Protein AF-A0A7J9MN75-F1 (afdb_monomer)

pLDDT: mean 82.24, std 12.28, range [38.72, 96.44]

Organism: Gossypium schwendimanii (NCBI:txid34291)

InterPro domains:
  IPR061502 Cop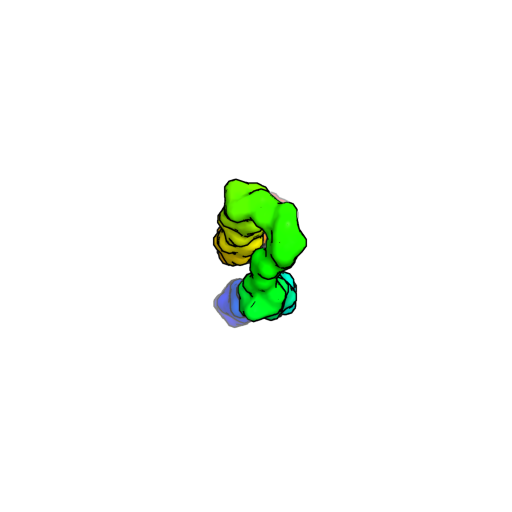ia/RE1/RE2-like, N-terminal domain [PF14223] (6-61)

Radius of gyration: 20.21 Å; Cα contacts (8 Å, |Δi|>4): 22; chains: 1; bounding box: 50×15×59 Å

Nearest PDB structures (foldseek):
  8i03-assembly1_H  TM=3.283E-01  e=2.844E+00  Schizosaccharomyces pombe

Structure (mmCIF, N/CA/C/O backbone):
data_AF-A0A7J9MN75-F1
#
_entry.id   AF-A0A7J9MN75-F1
#
loop_
_atom_site.group_PDB
_atom_site.id
_atom_site.type_symbol
_atom_site.label_atom_id
_atom_site.label_alt_id
_atom_site.label_comp_id
_atom_site.label_asym_id
_atom_site.label_entity_id
_atom_site.label_seq_id
_atom_site.pdbx_PDB_ins_code
_atom_site.Cartn_x
_atom_site.Cartn_y
_atom_site.Cartn_z
_atom_site.occupancy
_atom_site.B_iso_or_equiv
_atom_site.auth_seq_id
_atom_site.auth_comp_id
_atom_site.auth_asym_id
_atom_site.auth_atom_id
_atom_site.pdbx_PDB_model_num
ATOM 1 N N . MET A 1 1 ? 13.311 2.204 -37.640 1.00 38.72 1 MET A N 1
ATOM 2 C CA . MET A 1 1 ? 13.169 1.205 -36.554 1.00 38.72 1 MET A CA 1
ATOM 3 C C . MET A 1 1 ? 12.563 1.891 -35.327 1.00 38.72 1 MET A C 1
ATOM 5 O O . MET A 1 1 ? 13.267 2.157 -34.375 1.00 38.72 1 MET A O 1
ATOM 9 N N . GLU A 1 2 ? 11.268 2.233 -35.352 1.00 45.34 2 GLU A N 1
ATOM 10 C CA . GLU A 1 2 ? 10.613 2.972 -34.242 1.00 45.34 2 GLU A CA 1
ATOM 11 C C . GLU A 1 2 ? 9.497 2.183 -33.537 1.00 45.34 2 GLU A C 1
ATOM 13 O O . GLU A 1 2 ? 9.022 2.560 -32.465 1.00 45.34 2 GLU A O 1
ATOM 18 N N . LYS A 1 3 ? 9.103 1.028 -34.091 1.00 55.81 3 LYS A N 1
ATOM 19 C CA . LYS A 1 3 ? 7.993 0.216 -33.568 1.00 55.81 3 LYS A CA 1
ATOM 20 C C . LYS A 1 3 ? 8.286 -0.418 -32.198 1.00 55.81 3 LYS A C 1
ATOM 22 O O . LYS A 1 3 ? 7.353 -0.829 -31.516 1.00 55.81 3 LYS A O 1
ATOM 27 N N . THR A 1 4 ? 9.545 -0.452 -31.760 1.00 69.62 4 THR A N 1
ATOM 28 C CA . THR A 1 4 ? 9.955 -1.143 -30.528 1.00 69.62 4 THR A CA 1
ATOM 29 C C . THR A 1 4 ? 9.887 -0.252 -29.287 1.00 69.62 4 THR A C 1
ATOM 31 O O . THR A 1 4 ? 9.417 -0.716 -28.254 1.00 69.62 4 THR A O 1
ATOM 34 N N . LEU A 1 5 ? 10.277 1.029 -29.361 1.00 71.19 5 LEU A N 1
ATOM 35 C CA . LEU A 1 5 ? 10.373 1.886 -28.167 1.00 71.19 5 LEU A CA 1
ATOM 36 C C . LEU A 1 5 ? 8.993 2.270 -27.614 1.00 71.19 5 LEU A C 1
ATOM 38 O O . LEU A 1 5 ? 8.738 2.132 -26.419 1.00 71.19 5 LEU A O 1
ATOM 42 N N . SER A 1 6 ? 8.070 2.673 -28.493 1.00 75.56 6 SER A N 1
ATOM 43 C CA . SER A 1 6 ? 6.688 2.995 -28.107 1.00 75.56 6 SER A CA 1
ATOM 44 C C . SER A 1 6 ? 5.932 1.757 -27.603 1.00 75.56 6 SER A C 1
ATOM 46 O O . SER A 1 6 ? 5.223 1.820 -26.595 1.00 75.56 6 SER A O 1
ATOM 48 N N . ALA A 1 7 ? 6.126 0.601 -28.248 1.00 80.75 7 ALA A N 1
ATOM 49 C CA . ALA A 1 7 ? 5.523 -0.658 -27.815 1.00 80.75 7 ALA A CA 1
ATOM 50 C C . ALA A 1 7 ? 6.087 -1.143 -26.468 1.00 80.75 7 ALA A C 1
ATOM 52 O O . ALA A 1 7 ? 5.323 -1.582 -25.606 1.00 80.75 7 ALA A O 1
ATOM 53 N N . LEU A 1 8 ? 7.400 -1.017 -26.255 1.00 79.88 8 LEU A N 1
ATOM 54 C CA . LEU A 1 8 ? 8.063 -1.348 -24.993 1.00 79.88 8 LEU A CA 1
ATOM 55 C C . LEU A 1 8 ? 7.600 -0.425 -23.858 1.00 79.88 8 LEU A C 1
ATOM 57 O O . LEU A 1 8 ? 7.251 -0.912 -22.784 1.00 79.88 8 LEU A O 1
ATOM 61 N N . TRP A 1 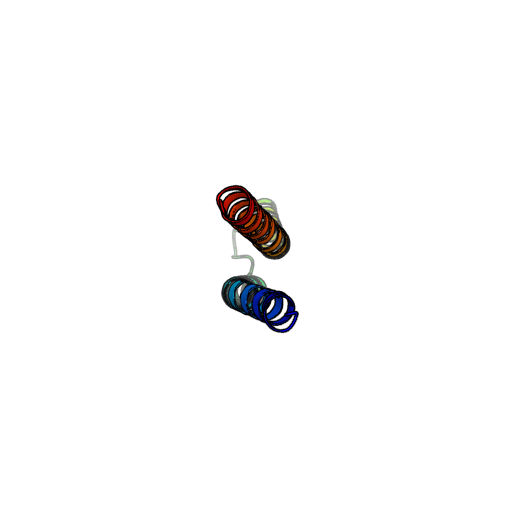9 ? 7.508 0.884 -24.112 1.00 79.19 9 TRP A N 1
ATOM 62 C CA . TRP A 1 9 ? 6.973 1.859 -23.156 1.00 79.19 9 TRP A CA 1
ATOM 63 C C . TRP A 1 9 ? 5.531 1.536 -22.755 1.00 79.19 9 TRP A C 1
ATOM 65 O O . TRP A 1 9 ? 5.208 1.514 -21.566 1.00 79.19 9 TRP A O 1
ATOM 75 N N . LYS A 1 10 ? 4.668 1.212 -23.729 1.00 81.38 10 LYS A N 1
ATOM 76 C CA . LYS A 1 10 ? 3.290 0.777 -23.455 1.00 81.38 10 LYS A CA 1
ATOM 77 C C . LYS A 1 10 ? 3.260 -0.496 -22.607 1.00 81.38 10 LYS A C 1
ATOM 79 O O . LYS A 1 10 ? 2.529 -0.532 -21.623 1.00 81.38 10 LYS A O 1
ATOM 84 N N . ARG A 1 11 ? 4.080 -1.506 -22.926 1.00 84.19 11 ARG A N 1
ATOM 85 C CA . ARG A 1 11 ? 4.155 -2.763 -22.155 1.00 84.19 11 ARG A CA 1
ATOM 86 C C . ARG A 1 11 ? 4.624 -2.543 -20.716 1.00 84.19 11 ARG A C 1
ATOM 88 O O . ARG A 1 11 ? 3.987 -3.055 -19.800 1.00 84.19 11 ARG A O 1
ATOM 95 N N . LEU A 1 12 ? 5.676 -1.751 -20.505 1.00 81.06 12 LEU A N 1
ATOM 96 C CA . LEU A 1 12 ? 6.160 -1.393 -19.166 1.00 81.06 12 LEU A CA 1
ATOM 97 C C . LEU A 1 12 ? 5.086 -0.644 -18.377 1.00 81.06 12 LEU A C 1
ATOM 99 O O . LEU A 1 12 ? 4.790 -1.004 -17.238 1.00 81.06 12 LEU A O 1
ATOM 103 N N . LYS A 1 13 ? 4.448 0.352 -19.001 1.00 80.00 13 LYS A N 1
ATOM 104 C CA . LYS A 1 13 ? 3.365 1.110 -18.374 1.00 80.00 13 LYS A CA 1
ATOM 105 C C . LYS A 1 13 ? 2.216 0.194 -17.958 1.00 80.00 13 LYS A C 1
ATOM 107 O O . LYS A 1 13 ? 1.748 0.328 -16.835 1.00 80.00 13 LYS A O 1
ATOM 112 N N . THR A 1 14 ? 1.812 -0.757 -18.802 1.00 83.31 14 THR A N 1
ATOM 113 C CA . THR A 1 14 ? 0.767 -1.737 -18.472 1.00 83.31 14 THR A CA 1
ATOM 114 C C . THR A 1 14 ? 1.190 -2.669 -17.338 1.00 83.31 14 THR A C 1
ATOM 116 O O . THR A 1 14 ? 0.449 -2.794 -16.374 1.00 83.31 14 THR A O 1
ATOM 119 N N . LEU A 1 15 ? 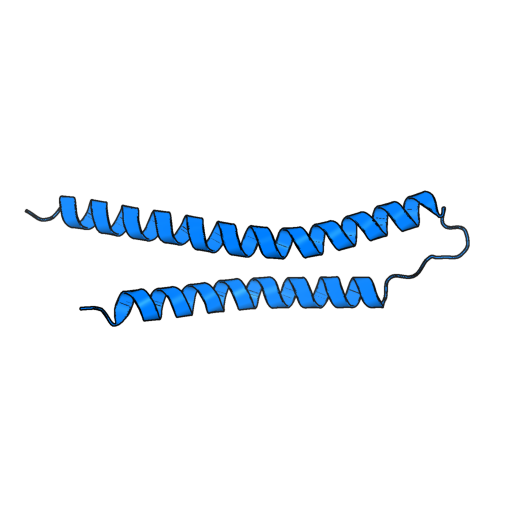2.384 -3.270 -17.385 1.00 82.75 15 LEU A N 1
ATOM 120 C CA . LEU A 1 15 ? 2.865 -4.191 -16.340 1.00 82.75 15 LEU A CA 1
ATOM 121 C C . LEU A 1 15 ? 2.920 -3.526 -14.959 1.00 82.75 15 LEU A C 1
ATOM 123 O O . LEU A 1 15 ? 2.388 -4.051 -13.976 1.00 82.75 15 LEU A O 1
ATOM 127 N N . TYR A 1 16 ? 3.530 -2.342 -14.889 1.00 78.50 16 TYR A N 1
ATOM 128 C CA . TYR A 1 16 ? 3.620 -1.586 -13.645 1.00 78.50 16 TYR A CA 1
ATOM 129 C C . TYR A 1 16 ? 2.247 -1.062 -13.201 1.00 78.50 16 TYR A C 1
ATOM 131 O O . TYR A 1 16 ? 1.942 -1.110 -12.005 1.00 78.50 16 TYR A O 1
ATOM 139 N N . ALA A 1 17 ? 1.391 -0.630 -14.139 1.00 79.06 17 ALA A N 1
ATOM 140 C CA . ALA A 1 17 ? 0.025 -0.213 -13.833 1.00 79.06 17 ALA A CA 1
ATOM 141 C C . ALA A 1 17 ? -0.781 -1.362 -13.230 1.00 79.06 17 ALA A C 1
ATOM 143 O O . ALA A 1 17 ? -1.345 -1.162 -12.160 1.00 79.06 17 ALA A O 1
ATOM 144 N N . THR A 1 18 ? -0.770 -2.558 -13.826 1.00 80.75 18 THR A N 1
ATOM 145 C CA . THR A 1 18 ? -1.501 -3.734 -13.327 1.00 80.75 18 THR A CA 1
ATOM 146 C C . THR A 1 18 ? -1.078 -4.102 -11.904 1.00 80.75 18 THR A C 1
ATOM 148 O O . THR A 1 18 ? -1.936 -4.264 -11.035 1.00 80.75 18 THR A O 1
ATOM 151 N N . LYS A 1 19 ? 0.233 -4.131 -11.613 1.00 78.25 19 LYS A N 1
ATOM 152 C CA . LYS A 1 19 ? 0.742 -4.400 -10.253 1.00 78.25 19 LYS A CA 1
ATOM 153 C C . LYS A 1 19 ? 0.306 -3.329 -9.247 1.00 78.25 19 LYS A C 1
ATOM 155 O O . LYS A 1 19 ? -0.119 -3.647 -8.140 1.00 78.25 19 LYS A O 1
ATOM 160 N N . SER A 1 20 ? 0.375 -2.051 -9.626 1.00 82.00 20 SER A N 1
ATOM 161 C CA . SER A 1 20 ? -0.077 -0.953 -8.758 1.00 82.00 20 SER A CA 1
ATOM 162 C C . SER A 1 20 ? -1.597 -0.905 -8.590 1.00 82.00 20 SER A C 1
ATOM 164 O O . SER A 1 20 ? -2.080 -0.474 -7.546 1.00 82.00 20 SER A O 1
ATOM 166 N N . LEU A 1 21 ? -2.347 -1.344 -9.605 1.00 83.06 21 LEU A N 1
ATOM 167 C CA . LEU A 1 21 ? -3.802 -1.313 -9.648 1.00 83.06 21 LEU A CA 1
ATOM 168 C C . LEU A 1 21 ? -4.385 -2.311 -8.652 1.00 83.06 21 LEU A C 1
ATOM 170 O O . LEU A 1 21 ? -5.270 -1.929 -7.894 1.00 83.06 21 LEU A O 1
ATOM 174 N N . ALA A 1 22 ? -3.844 -3.533 -8.599 1.00 83.62 22 ALA A N 1
ATOM 175 C CA . ALA A 1 22 ? -4.221 -4.530 -7.598 1.00 83.62 22 ALA A CA 1
ATOM 176 C C . ALA A 1 22 ? -3.988 -4.004 -6.170 1.00 83.62 22 ALA A C 1
ATOM 178 O O . ALA A 1 22 ? -4.915 -3.962 -5.364 1.00 83.62 22 ALA A O 1
ATOM 179 N N . ASN A 1 23 ? -2.791 -3.475 -5.889 1.00 84.25 23 ASN A N 1
ATOM 180 C CA . ASN A 1 23 ? -2.474 -2.898 -4.577 1.00 84.25 23 ASN A CA 1
ATOM 181 C C . ASN A 1 23 ? -3.377 -1.700 -4.235 1.00 84.25 23 ASN A C 1
ATOM 183 O O . ASN A 1 23 ? -3.804 -1.530 -3.094 1.00 84.25 23 ASN A O 1
ATOM 187 N N . ARG A 1 24 ? -3.70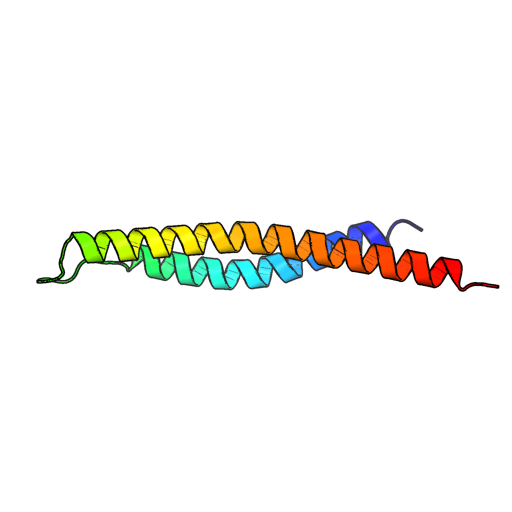5 -0.868 -5.230 1.00 87.56 24 ARG A N 1
ATOM 188 C CA . ARG A 1 24 ? -4.602 0.279 -5.060 1.00 87.56 24 ARG A CA 1
ATOM 189 C C . ARG A 1 24 ? -6.043 -0.147 -4.794 1.00 87.56 24 ARG A C 1
ATOM 191 O O . ARG A 1 24 ? -6.717 0.530 -4.025 1.00 87.56 24 ARG A O 1
ATOM 198 N N . LEU A 1 25 ? -6.520 -1.218 -5.430 1.00 88.50 25 LEU A N 1
ATOM 199 C CA . LEU A 1 25 ? -7.853 -1.776 -5.193 1.00 88.50 25 LEU A CA 1
ATOM 200 C C . LEU A 1 25 ? -7.978 -2.299 -3.762 1.00 88.50 25 LEU A C 1
ATOM 202 O O . LEU A 1 25 ? -8.926 -1.920 -3.082 1.00 88.50 25 LEU A O 1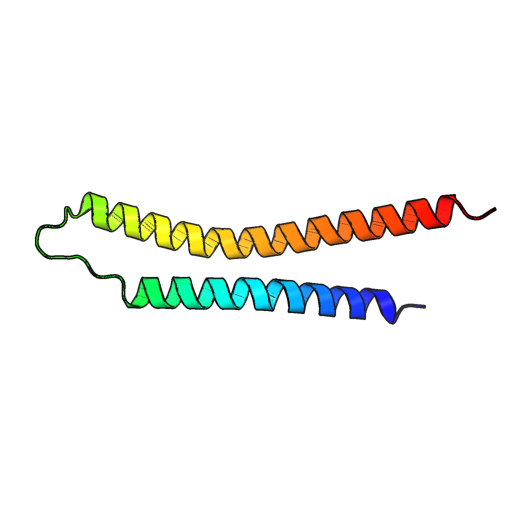
ATOM 206 N N . VAL A 1 26 ? -6.985 -3.052 -3.279 1.00 89.88 26 VAL A N 1
ATOM 207 C CA . VAL A 1 26 ? -6.951 -3.553 -1.894 1.00 89.88 26 VAL A CA 1
ATOM 208 C C . VAL A 1 26 ? -6.980 -2.403 -0.885 1.00 89.88 26 VAL A C 1
ATOM 210 O O . VAL A 1 26 ? -7.811 -2.397 0.018 1.00 89.88 26 VAL A O 1
ATOM 213 N N . LEU A 1 27 ? -6.137 -1.379 -1.060 1.00 90.38 27 LEU A N 1
ATOM 214 C CA . LEU A 1 27 ? -6.123 -0.227 -0.149 1.00 90.38 27 LEU A CA 1
ATOM 215 C C . LEU A 1 27 ? -7.411 0.602 -0.212 1.00 90.38 27 LEU A C 1
ATOM 217 O O . LEU A 1 27 ? -7.861 1.108 0.812 1.00 90.38 27 LEU A O 1
ATOM 221 N N . LYS A 1 28 ? -8.025 0.746 -1.395 1.00 89.56 28 LYS A N 1
ATOM 222 C CA . LYS A 1 28 ? -9.334 1.402 -1.519 1.00 89.56 28 LYS A CA 1
ATOM 223 C C . LYS A 1 28 ? -10.416 0.614 -0.796 1.00 89.56 28 LYS A C 1
ATOM 225 O O . LYS A 1 28 ? -11.203 1.219 -0.081 1.00 89.56 28 LYS A O 1
ATOM 230 N N . GLN A 1 29 ? -10.447 -0.705 -0.973 1.00 93.12 29 GLN A N 1
ATOM 231 C CA . GLN A 1 29 ? -11.383 -1.571 -0.267 1.00 93.12 29 GLN A CA 1
ATOM 232 C C . GLN A 1 29 ? -11.204 -1.425 1.244 1.00 93.12 29 GLN A C 1
ATOM 234 O O . GLN A 1 29 ? -12.184 -1.148 1.928 1.00 93.12 29 GLN A O 1
ATOM 239 N N . HIS A 1 30 ? -9.959 -1.487 1.730 1.00 92.31 30 HIS A N 1
ATOM 240 C CA . HIS A 1 30 ? -9.647 -1.285 3.141 1.00 92.31 30 HIS A CA 1
ATOM 241 C C . HIS A 1 30 ? -10.143 0.077 3.641 1.00 92.31 30 HIS A C 1
ATOM 243 O O . HIS A 1 30 ? -10.790 0.124 4.678 1.00 92.31 30 HIS A O 1
ATOM 249 N N . LEU A 1 31 ? -9.939 1.157 2.876 1.00 91.81 31 LEU A N 1
ATOM 250 C CA . LEU A 1 31 ? -10.417 2.500 3.219 1.00 91.81 31 LEU A CA 1
ATOM 251 C C . LEU A 1 31 ? -11.951 2.595 3.279 1.00 91.81 31 LEU A C 1
ATOM 253 O O . LEU A 1 31 ?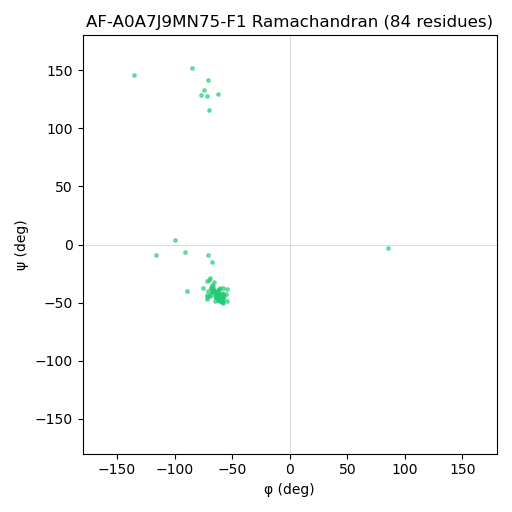 -12.479 3.225 4.187 1.00 91.81 31 LEU A O 1
ATOM 257 N N . PHE A 1 32 ? -12.674 1.961 2.350 1.00 90.31 32 PHE A N 1
ATOM 258 C CA . PHE A 1 32 ? -14.146 1.941 2.365 1.00 90.31 32 PHE A CA 1
ATOM 259 C C . PHE A 1 32 ? -14.722 1.105 3.512 1.00 90.31 32 PHE A C 1
ATOM 261 O O . PHE A 1 32 ? -15.825 1.380 3.985 1.00 90.31 32 PHE A O 1
ATOM 268 N N . THR A 1 33 ? -13.989 0.087 3.962 1.00 93.44 33 THR A N 1
ATOM 269 C CA . THR A 1 33 ? -14.359 -0.728 5.125 1.00 93.44 33 THR A CA 1
ATOM 270 C C . THR A 1 33 ? -13.783 -0.196 6.436 1.00 93.44 33 THR A C 1
ATOM 272 O O . THR A 1 33 ? -14.115 -0.732 7.490 1.00 93.44 33 THR A O 1
ATOM 275 N N . PHE A 1 34 ? -12.930 0.833 6.391 1.00 93.56 34 PHE A N 1
ATOM 276 C CA . PHE A 1 34 ? -12.262 1.385 7.564 1.00 93.56 34 PHE A CA 1
ATOM 277 C C . PHE A 1 34 ? -13.288 2.108 8.435 1.00 93.56 34 PHE A C 1
ATOM 279 O O . PHE A 1 34 ? -13.911 3.084 8.014 1.00 93.56 34 PHE A O 1
ATOM 286 N N . ARG A 1 35 ? -13.502 1.593 9.645 1.00 93.00 35 ARG A N 1
ATOM 287 C CA . ARG A 1 35 ? -14.466 2.122 10.609 1.00 93.00 35 ARG A CA 1
ATOM 288 C C . ARG A 1 35 ? -13.823 2.177 11.981 1.00 93.00 35 ARG A C 1
ATOM 290 O O . ARG A 1 35 ? -13.010 1.324 12.315 1.00 93.00 35 ARG A O 1
ATOM 297 N N . MET A 1 36 ? -14.205 3.186 12.752 1.00 94.44 36 MET A N 1
ATOM 298 C CA . MET A 1 36 ? -13.752 3.339 14.127 1.00 94.44 36 MET A CA 1
ATOM 299 C C . MET A 1 36 ? -14.467 2.334 15.027 1.00 94.44 36 MET A C 1
ATOM 301 O O . MET A 1 36 ? -15.696 2.209 14.970 1.00 94.44 36 MET A O 1
ATOM 305 N N . ASN A 1 37 ? -13.709 1.640 15.871 1.00 91.69 37 ASN A N 1
ATOM 306 C CA . ASN A 1 37 ? -14.278 0.705 16.837 1.00 91.69 37 ASN A CA 1
ATOM 307 C C . ASN A 1 37 ? -14.707 1.426 18.122 1.00 91.69 37 ASN A C 1
ATOM 309 O O . ASN A 1 37 ? -14.139 2.446 18.518 1.00 91.69 37 ASN A O 1
ATOM 313 N N . LYS A 1 38 ? -15.717 0.886 18.816 1.00 90.25 38 LYS A N 1
ATOM 314 C CA . LYS A 1 38 ? -16.114 1.406 20.135 1.00 90.25 38 LYS A CA 1
ATOM 315 C C . LYS A 1 38 ? -14.951 1.244 21.118 1.00 90.25 38 LYS A C 1
ATOM 317 O O . LYS A 1 38 ? -14.413 0.151 21.248 1.00 90.25 38 LYS A O 1
ATOM 322 N N . GLY A 1 39 ? -14.597 2.326 21.811 1.00 90.31 39 GLY A N 1
ATOM 323 C CA . GLY A 1 39 ? -13.470 2.354 22.749 1.00 90.31 39 GLY A CA 1
ATOM 324 C C . GLY A 1 39 ? -12.110 2.642 22.105 1.00 90.31 39 GLY A C 1
ATOM 325 O O . GLY A 1 39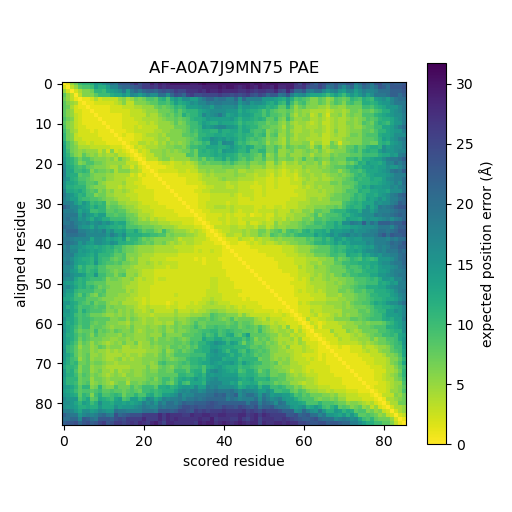 ? -11.127 2.771 22.828 1.00 90.31 39 GLY A O 1
ATOM 326 N N . GLU A 1 40 ? -12.037 2.787 20.778 1.00 92.88 40 GLU A N 1
ATOM 327 C CA . GLU A 1 40 ? -10.823 3.257 20.108 1.00 92.88 40 GLU A CA 1
ATOM 328 C C . GLU A 1 40 ? -10.596 4.749 20.397 1.00 92.88 40 GLU A C 1
ATOM 330 O O . GLU A 1 40 ? -11.536 5.548 20.440 1.00 92.88 40 GLU A O 1
ATOM 335 N N . LEU A 1 41 ? -9.337 5.146 20.584 1.00 94.94 41 LEU A N 1
ATOM 336 C CA . LEU A 1 41 ? -8.977 6.552 20.713 1.00 94.94 41 LEU A CA 1
ATOM 337 C C . LEU A 1 41 ? -9.101 7.235 19.350 1.00 94.94 41 LEU A C 1
ATOM 339 O O . LEU A 1 41 ? -8.487 6.822 18.368 1.00 94.94 41 LEU A O 1
ATOM 343 N N . LEU A 1 42 ? -9.839 8.346 19.302 1.00 94.19 42 LEU A N 1
ATOM 344 C CA . LEU A 1 42 ? -10.041 9.115 18.070 1.00 94.19 42 LEU A CA 1
ATOM 345 C C . LEU A 1 42 ? -8.714 9.519 17.406 1.00 94.19 42 LEU A C 1
ATOM 347 O O . LEU A 1 42 ? -8.594 9.495 16.184 1.00 94.19 42 LEU A O 1
ATOM 351 N N . ARG A 1 43 ? -7.704 9.869 18.210 1.00 95.38 43 ARG A N 1
ATOM 352 C CA . ARG A 1 43 ? -6.364 10.226 17.723 1.00 95.38 43 ARG A CA 1
ATOM 353 C C . ARG A 1 43 ? -5.720 9.078 16.948 1.00 95.38 43 ARG A C 1
ATOM 355 O O . ARG A 1 43 ? -5.179 9.307 15.867 1.00 95.38 43 ARG A O 1
ATOM 362 N N . ASP A 1 44 ? -5.796 7.870 17.489 1.00 95.00 44 ASP A N 1
ATOM 363 C CA . ASP A 1 44 ? -5.169 6.692 16.896 1.00 95.00 44 ASP A CA 1
ATOM 364 C C . ASP A 1 44 ? -5.906 6.285 15.624 1.00 95.00 44 ASP A C 1
ATOM 366 O O . ASP A 1 44 ? -5.269 6.011 14.606 1.00 95.00 44 ASP A O 1
ATOM 370 N N . HIS A 1 45 ? -7.238 6.371 15.641 1.00 95.44 45 HIS A N 1
ATOM 371 C CA . HIS A 1 45 ? -8.068 6.153 14.462 1.00 95.44 45 HIS A CA 1
ATOM 372 C C . HIS A 1 45 ? -7.712 7.122 13.319 1.00 95.44 45 HIS A C 1
ATOM 374 O O . HIS A 1 45 ? -7.485 6.709 12.179 1.00 95.44 45 HIS A O 1
ATOM 380 N N . ILE A 1 46 ? -7.591 8.421 13.622 1.00 95.44 46 ILE A N 1
ATOM 381 C CA . ILE A 1 46 ? -7.194 9.446 12.643 1.00 95.44 46 ILE A CA 1
ATOM 382 C C . ILE A 1 46 ? -5.772 9.188 12.124 1.00 95.44 46 ILE A C 1
ATOM 384 O O . ILE A 1 46 ? -5.522 9.320 10.926 1.00 95.44 46 ILE A O 1
ATOM 388 N N . SER A 1 47 ? -4.838 8.795 12.993 1.00 96.44 47 SER A N 1
ATOM 389 C CA . SER A 1 47 ? -3.458 8.475 12.601 1.00 96.44 47 SER A CA 1
ATOM 390 C C . SER A 1 47 ? -3.393 7.291 11.625 1.00 96.44 47 SER A C 1
ATOM 392 O O . SER A 1 47 ? -2.730 7.359 10.582 1.00 96.44 47 SER A O 1
ATOM 394 N N . GLN A 1 48 ? -4.150 6.227 11.908 1.00 94.25 48 GLN A N 1
ATOM 395 C CA . GLN A 1 48 ? -4.286 5.070 11.020 1.00 94.25 48 GLN A CA 1
ATOM 396 C C . GLN A 1 48 ? -4.917 5.463 9.678 1.00 94.25 48 GLN A C 1
ATOM 398 O O . GLN A 1 48 ? -4.415 5.077 8.620 1.00 94.25 48 GLN A O 1
ATOM 403 N N . PHE A 1 49 ? -5.956 6.303 9.701 1.00 94.38 49 PHE A N 1
ATOM 404 C CA . PHE A 1 49 ? -6.587 6.822 8.488 1.00 94.38 49 PHE A CA 1
ATOM 405 C C . PHE A 1 49 ? -5.610 7.638 7.622 1.00 94.38 49 PHE A C 1
ATOM 407 O O . PHE A 1 49 ? -5.528 7.442 6.407 1.00 94.38 49 PHE A O 1
ATOM 414 N N . ILE A 1 50 ? -4.816 8.521 8.238 1.00 94.69 50 ILE A N 1
ATOM 415 C CA . ILE A 1 50 ? -3.784 9.310 7.544 1.00 94.69 50 ILE A CA 1
ATOM 416 C C . ILE A 1 50 ? -2.720 8.395 6.929 1.00 94.69 50 ILE A C 1
ATOM 418 O O . ILE A 1 50 ? -2.298 8.619 5.792 1.00 94.69 50 ILE A O 1
ATOM 422 N N . THR A 1 51 ? -2.316 7.345 7.643 1.00 94.69 51 THR A N 1
ATOM 423 C CA . THR A 1 51 ? -1.372 6.339 7.134 1.00 94.69 51 THR A CA 1
ATOM 424 C C . THR A 1 51 ? -1.924 5.642 5.888 1.00 94.69 51 THR A C 1
ATOM 426 O O . THR A 1 51 ? -1.262 5.631 4.850 1.00 94.69 51 THR A O 1
ATOM 429 N N . LEU A 1 52 ? -3.181 5.190 5.934 1.00 93.44 52 LEU A N 1
ATOM 430 C CA . LEU A 1 52 ? -3.899 4.596 4.798 1.00 93.44 52 LEU A CA 1
ATOM 431 C C . LEU A 1 52 ? -3.932 5.521 3.567 1.00 93.44 52 LEU A C 1
ATOM 433 O O . LEU A 1 52 ? -3.695 5.088 2.432 1.0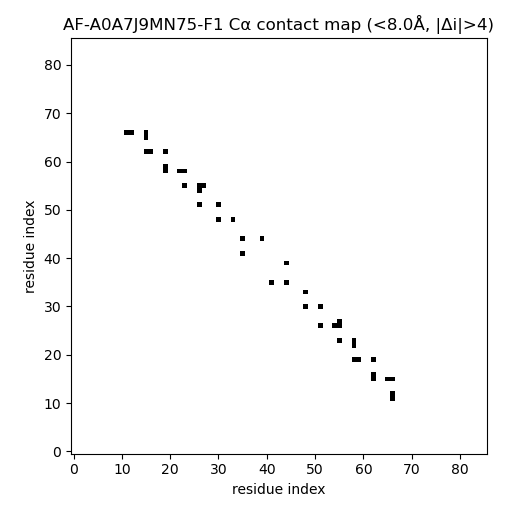0 93.44 52 LEU A O 1
ATOM 437 N N . LEU A 1 53 ? -4.178 6.819 3.775 1.00 92.06 53 LEU A N 1
ATOM 438 C CA . LEU A 1 53 ? -4.135 7.822 2.706 1.00 92.06 53 LEU A CA 1
ATOM 439 C C . LEU A 1 53 ? -2.723 8.024 2.143 1.00 92.06 53 LEU A C 1
ATOM 441 O O . LEU A 1 53 ? -2.556 8.203 0.930 1.00 92.06 53 LEU A O 1
ATOM 445 N N . ASN A 1 54 ? -1.707 8.009 3.002 1.00 92.81 54 ASN A N 1
ATOM 446 C CA . ASN A 1 54 ? -0.314 8.144 2.591 1.00 92.81 54 ASN A CA 1
ATOM 447 C C . ASN A 1 54 ? 0.150 6.937 1.771 1.00 92.81 54 ASN A C 1
ATOM 449 O O . ASN A 1 54 ? 0.790 7.133 0.736 1.00 92.81 54 ASN A O 1
ATOM 453 N N . ASP A 1 55 ? -0.254 5.721 2.132 1.00 90.50 55 ASP A N 1
ATOM 454 C CA . ASP A 1 55 ? 0.044 4.514 1.354 1.00 90.50 55 ASP A CA 1
ATOM 455 C C . ASP A 1 55 ? -0.601 4.554 -0.038 1.00 90.50 55 ASP A C 1
ATOM 457 O O . ASP A 1 55 ? 0.051 4.271 -1.053 1.00 90.50 55 ASP A O 1
ATOM 461 N N . LEU A 1 56 ? -1.849 5.030 -0.126 1.00 88.44 56 LEU A N 1
ATOM 462 C CA . LEU A 1 56 ? -2.529 5.261 -1.406 1.00 88.44 56 LEU A CA 1
ATOM 463 C C . LEU A 1 56 ? -1.799 6.283 -2.295 1.00 88.44 56 LEU A C 1
ATOM 465 O O . LEU A 1 56 ? -1.756 6.117 -3.523 1.00 88.44 56 LEU A O 1
ATOM 469 N N . LYS A 1 57 ? -1.223 7.339 -1.707 1.00 88.06 57 LYS A N 1
ATOM 470 C CA . LYS A 1 57 ? -0.402 8.329 -2.430 1.00 88.06 57 LYS A CA 1
ATOM 471 C C . LYS A 1 57 ? 0.949 7.740 -2.843 1.00 88.06 57 LYS A C 1
ATOM 473 O O . LYS A 1 57 ? 1.366 7.919 -3.991 1.00 88.06 57 LYS A O 1
ATOM 478 N N . LYS A 1 58 ? 1.601 6.997 -1.948 1.00 87.56 58 LYS A N 1
ATOM 479 C CA . LYS A 1 58 ? 2.915 6.377 -2.159 1.00 87.56 58 LYS A CA 1
ATOM 480 C C . LYS A 1 58 ? 2.906 5.425 -3.352 1.00 87.56 58 LYS A C 1
ATOM 482 O O . LYS A 1 58 ? 3.811 5.497 -4.181 1.00 87.56 58 LYS A O 1
ATOM 487 N N . LEU A 1 59 ? 1.857 4.613 -3.520 1.00 83.50 59 LEU A N 1
ATOM 488 C CA . LEU A 1 59 ? 1.729 3.721 -4.683 1.00 83.50 59 LEU A CA 1
ATOM 489 C C . LEU A 1 59 ? 1.755 4.470 -6.025 1.00 83.50 59 LEU A C 1
ATOM 491 O O . LEU A 1 59 ? 2.365 3.997 -6.985 1.00 83.50 59 LEU A O 1
ATOM 495 N N . ARG A 1 60 ? 1.140 5.658 -6.096 1.00 76.69 60 ARG A N 1
ATOM 496 C CA . ARG A 1 60 ? 1.156 6.500 -7.307 1.00 76.69 60 ARG A CA 1
ATOM 497 C C . ARG A 1 60 ? 2.564 7.021 -7.613 1.00 76.69 60 ARG A C 1
ATOM 499 O O . ARG A 1 60 ? 2.967 7.072 -8.777 1.00 76.69 60 ARG A O 1
ATOM 506 N N . PHE A 1 61 ? 3.312 7.393 -6.578 1.00 81.25 61 PHE A N 1
ATOM 507 C CA . PHE A 1 61 ? 4.680 7.889 -6.715 1.00 81.25 61 PHE A CA 1
ATOM 508 C C . PHE A 1 61 ? 5.666 6.769 -7.092 1.00 81.25 61 PHE A C 1
ATOM 510 O O . PHE A 1 61 ? 6.407 6.915 -8.063 1.00 81.25 61 PHE A O 1
ATOM 517 N N . ILE A 1 62 ? 5.601 5.617 -6.410 1.00 79.25 62 ILE A N 1
ATOM 518 C CA . ILE A 1 62 ? 6.437 4.431 -6.682 1.00 79.25 62 ILE A CA 1
ATOM 519 C C . ILE A 1 62 ? 6.257 3.938 -8.120 1.00 79.25 62 ILE A C 1
ATOM 521 O O . ILE A 1 62 ? 7.242 3.620 -8.781 1.00 79.25 62 ILE A O 1
ATOM 525 N N . LEU A 1 63 ? 5.021 3.904 -8.633 1.00 77.00 63 LEU A N 1
ATOM 526 C CA . LEU A 1 63 ? 4.754 3.560 -10.033 1.00 77.00 63 LEU A CA 1
ATOM 527 C C . LEU A 1 63 ? 5.564 4.452 -10.989 1.00 77.00 63 LEU A C 1
ATOM 529 O O . LEU A 1 63 ? 6.229 3.962 -11.900 1.00 77.00 63 LEU A O 1
ATOM 533 N N . THR A 1 64 ? 5.519 5.764 -10.755 1.00 76.25 64 THR A N 1
ATOM 534 C CA . THR A 1 64 ? 6.176 6.766 -11.602 1.00 76.25 64 THR A CA 1
ATOM 535 C C . THR A 1 64 ? 7.699 6.652 -11.521 1.00 76.25 64 THR A C 1
ATOM 537 O O . THR A 1 64 ? 8.374 6.731 -12.549 1.00 76.25 64 THR A O 1
ATOM 540 N N . MET A 1 65 ? 8.249 6.419 -10.324 1.00 81.25 65 MET A N 1
ATOM 541 C CA . MET A 1 65 ? 9.691 6.230 -10.136 1.00 81.25 65 MET A CA 1
ATOM 542 C C . MET A 1 65 ? 10.198 4.921 -10.744 1.00 81.25 65 MET A C 1
ATOM 544 O O . MET A 1 65 ? 11.214 4.944 -11.430 1.00 81.25 65 MET A O 1
ATOM 548 N N . ASN A 1 66 ? 9.484 3.806 -10.567 1.00 81.19 66 ASN A N 1
ATOM 549 C CA . ASN A 1 66 ? 9.889 2.512 -11.125 1.00 81.19 66 ASN A CA 1
ATOM 550 C C . ASN A 1 66 ? 9.946 2.538 -12.653 1.00 81.19 66 ASN A C 1
ATOM 552 O O . ASN A 1 66 ? 10.910 2.049 -13.235 1.00 81.19 66 ASN A O 1
ATOM 556 N N . ILE A 1 67 ? 8.953 3.152 -13.303 1.00 81.38 67 ILE A N 1
ATOM 557 C CA . ILE A 1 67 ? 8.955 3.309 -14.763 1.00 81.38 67 ILE A CA 1
ATOM 558 C C . ILE A 1 67 ? 10.158 4.160 -15.205 1.00 81.38 67 ILE A C 1
ATOM 560 O O . ILE A 1 67 ? 10.861 3.782 -16.139 1.00 81.38 67 ILE A O 1
ATOM 564 N N . ARG A 1 68 ? 10.442 5.274 -14.514 1.00 82.69 68 ARG A N 1
ATOM 565 C CA . ARG A 1 68 ? 11.601 6.136 -14.816 1.00 82.69 68 ARG A CA 1
ATOM 566 C C . ARG A 1 68 ? 12.935 5.411 -14.644 1.00 82.69 68 ARG A C 1
ATOM 568 O O . ARG A 1 68 ? 13.773 5.480 -15.538 1.00 82.69 68 ARG A O 1
ATOM 575 N N . LEU A 1 69 ? 13.112 4.707 -13.527 1.00 83.88 69 LEU A N 1
ATOM 576 C CA . LEU A 1 69 ? 14.340 3.982 -13.213 1.00 83.88 69 LEU A CA 1
ATOM 577 C C . LEU A 1 69 ? 14.608 2.886 -14.250 1.00 83.88 69 LEU A C 1
ATOM 579 O O . LEU A 1 69 ? 15.710 2.792 -14.782 1.00 83.88 69 LEU A O 1
ATOM 583 N N . HIS A 1 70 ? 13.590 2.099 -14.602 1.00 81.12 70 HIS A N 1
ATOM 584 C CA . HIS A 1 70 ? 13.765 1.026 -15.577 1.00 81.12 70 HIS A CA 1
ATOM 585 C C . HIS A 1 70 ? 14.046 1.562 -16.987 1.00 81.12 70 HIS A C 1
ATOM 587 O O . HIS A 1 70 ? 14.846 0.978 -17.714 1.00 81.12 70 HIS A O 1
ATOM 593 N N . CYS A 1 71 ? 13.452 2.699 -17.366 1.00 80.50 71 CYS A N 1
ATOM 594 C CA . CYS A 1 71 ? 13.782 3.366 -18.626 1.00 80.50 71 CYS A CA 1
ATOM 595 C C . CYS A 1 71 ? 15.212 3.906 -18.648 1.00 80.50 71 CYS A C 1
ATOM 597 O O . CYS A 1 71 ? 15.884 3.764 -19.666 1.00 80.50 71 CYS A O 1
ATOM 599 N N . TYR A 1 72 ? 15.698 4.462 -17.538 1.00 86.50 72 TYR A N 1
ATOM 600 C CA . TYR A 1 72 ? 17.096 4.867 -17.413 1.00 86.50 72 TYR A CA 1
ATOM 601 C C . TYR A 1 72 ? 18.045 3.675 -17.615 1.00 86.50 72 TYR A C 1
ATOM 603 O O . TYR A 1 72 ? 18.942 3.742 -18.455 1.00 86.50 72 TYR A O 1
ATOM 611 N N . TYR A 1 73 ? 17.796 2.550 -16.933 1.00 84.38 73 TYR A N 1
ATOM 612 C CA . TYR A 1 73 ? 18.605 1.336 -17.098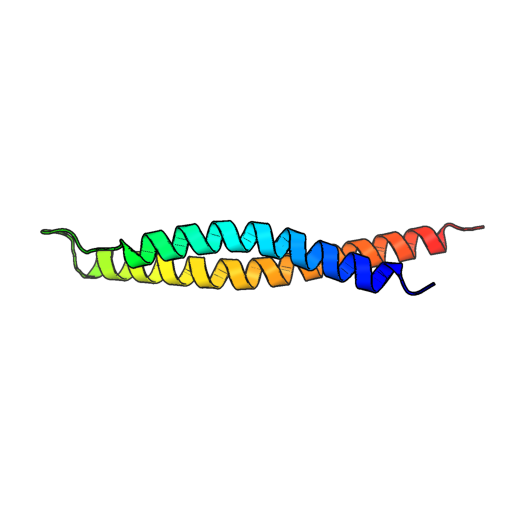 1.00 84.38 73 TYR A CA 1
ATOM 613 C C . TYR A 1 73 ? 18.542 0.758 -18.513 1.00 84.38 73 TYR A C 1
ATOM 615 O O . TYR A 1 73 ? 19.571 0.329 -19.034 1.00 84.38 73 TYR A O 1
ATOM 623 N N . ALA A 1 74 ? 17.369 0.770 -19.155 1.00 81.31 74 ALA A N 1
ATOM 624 C CA . ALA A 1 74 ? 17.210 0.315 -20.535 1.00 81.31 74 ALA A CA 1
ATOM 625 C C . ALA A 1 74 ? 18.025 1.179 -21.513 1.00 81.31 74 ALA A C 1
ATOM 627 O O . ALA A 1 74 ? 18.720 0.649 -22.374 1.00 81.31 74 ALA A O 1
ATOM 628 N N . LEU A 1 75 ? 17.996 2.507 -21.354 1.00 81.81 75 LEU A N 1
ATOM 629 C CA . LEU A 1 75 ? 18.797 3.421 -22.175 1.00 81.81 75 LEU A CA 1
ATOM 630 C C . LEU A 1 75 ? 20.298 3.227 -21.943 1.00 81.81 75 LEU A C 1
ATOM 632 O O . LEU A 1 75 ? 21.062 3.172 -22.903 1.00 81.81 75 LEU A O 1
ATOM 636 N N . TYR A 1 76 ? 20.716 3.065 -20.687 1.00 83.19 76 TYR A N 1
ATOM 637 C CA . TYR A 1 76 ? 22.112 2.813 -20.334 1.00 83.19 76 TYR A CA 1
ATOM 638 C C . TYR A 1 76 ? 22.636 1.492 -20.923 1.00 83.19 76 TYR A C 1
ATOM 640 O O . TYR A 1 76 ? 23.729 1.448 -21.492 1.00 83.19 76 TYR A O 1
ATOM 648 N N . THR A 1 77 ? 21.847 0.415 -20.847 1.00 77.81 77 THR A N 1
ATOM 649 C CA . THR A 1 77 ? 22.203 -0.889 -21.444 1.00 77.81 77 THR A CA 1
ATOM 650 C C . THR A 1 77 ? 22.242 -0.837 -22.969 1.00 77.81 77 THR A C 1
ATOM 652 O O . THR A 1 77 ? 23.154 -1.400 -23.571 1.00 77.81 77 THR A O 1
ATOM 655 N N . LEU A 1 78 ? 21.322 -0.113 -23.613 1.00 78.00 78 LEU A N 1
ATOM 656 C CA . LEU A 1 78 ? 21.375 0.138 -25.057 1.00 78.00 78 LEU A CA 1
ATOM 657 C C . LEU A 1 78 ? 22.629 0.931 -25.452 1.00 78.00 78 LEU A C 1
ATOM 659 O O . LEU A 1 78 ? 23.343 0.519 -26.362 1.00 78.00 78 LEU A O 1
ATOM 663 N N . HIS A 1 79 ? 22.940 2.013 -24.737 1.00 74.38 79 HIS A N 1
ATOM 664 C CA . HIS A 1 79 ? 24.114 2.849 -25.000 1.00 74.38 79 HIS A CA 1
ATOM 665 C C . HIS A 1 79 ? 25.427 2.062 -24.864 1.00 74.38 79 HIS A C 1
ATOM 667 O O . HIS A 1 79 ? 26.264 2.075 -25.761 1.00 74.38 79 HIS A O 1
ATOM 673 N N . THR A 1 80 ? 25.581 1.303 -23.778 1.00 73.81 80 THR A N 1
ATOM 674 C CA . THR A 1 80 ? 26.770 0.461 -23.542 1.00 73.81 80 THR A CA 1
ATOM 675 C C . THR A 1 80 ? 26.907 -0.686 -24.544 1.00 73.81 80 THR A C 1
ATOM 677 O O . THR A 1 80 ? 28.025 -1.043 -24.910 1.00 73.81 80 THR A O 1
ATOM 680 N N . SER A 1 81 ? 25.792 -1.234 -25.032 1.00 71.06 81 SER A N 1
ATOM 681 C CA . SER A 1 81 ? 25.795 -2.259 -26.085 1.00 71.06 81 SER A CA 1
ATOM 682 C C . SER A 1 81 ? 26.169 -1.687 -27.458 1.00 71.06 81 SER A C 1
ATOM 684 O O . SER A 1 81 ? 26.779 -2.385 -28.263 1.00 71.06 81 SER A O 1
ATOM 686 N N . LEU A 1 82 ? 25.835 -0.419 -27.728 1.00 59.66 82 LEU A N 1
ATOM 687 C CA . LEU A 1 82 ? 26.227 0.297 -28.947 1.00 59.66 82 LEU A CA 1
ATOM 688 C C . LEU A 1 82 ? 27.704 0.721 -28.932 1.00 59.66 82 LEU A C 1
ATOM 690 O O . LEU A 1 82 ? 28.360 0.598 -29.959 1.00 59.66 82 LEU A O 1
ATOM 694 N N . SER A 1 83 ? 28.251 1.132 -27.783 1.00 57.50 83 SER A N 1
ATOM 695 C CA . SER A 1 83 ? 29.684 1.455 -27.640 1.00 57.50 83 SER A CA 1
ATOM 696 C C . SER A 1 83 ? 30.621 0.237 -27.685 1.00 57.50 83 SER A C 1
ATOM 698 O O . SER A 1 83 ? 31.832 0.416 -27.726 1.00 57.50 83 SER A O 1
ATOM 700 N N . ARG A 1 84 ? 30.092 -0.996 -27.655 1.00 56.53 84 ARG A N 1
ATOM 701 C CA . ARG A 1 84 ? 30.866 -2.251 -27.757 1.00 56.53 84 ARG A CA 1
ATOM 702 C C . ARG A 1 84 ? 30.853 -2.892 -29.149 1.00 56.53 84 ARG A C 1
ATOM 704 O O . ARG A 1 84 ? 31.385 -3.991 -29.295 1.00 56.53 84 ARG A O 1
ATOM 711 N N . LYS A 1 85 ? 30.241 -2.267 -30.160 1.00 44.09 85 LYS A N 1
ATOM 712 C CA . LYS A 1 85 ? 30.373 -2.750 -31.543 1.00 44.09 85 LYS A CA 1
ATOM 713 C C . LYS A 1 85 ? 31.747 -2.341 -32.105 1.00 44.09 85 LYS A C 1
ATOM 715 O O . LYS A 1 85 ? 32.067 -1.161 -31.976 1.00 44.09 85 LYS A O 1
ATOM 720 N N . PRO A 1 86 ? 32.536 -3.279 -32.670 1.00 47.94 86 PRO A N 1
ATOM 721 C CA . PRO A 1 86 ? 33.748 -2.949 -33.420 1.00 47.94 86 PRO A CA 1
ATOM 722 C C . PRO A 1 86 ? 33.425 -2.169 -34.699 1.00 47.94 86 PRO A C 1
ATOM 724 O O . PRO A 1 86 ? 32.285 -2.312 -35.209 1.00 47.94 86 PRO A O 1
#

Foldseek 3Di:
DPPPPVVVLVVLLVVLCVVLVVVLVVLVVCLVVQDDDVPDDPVVSVVVNVVSVVVNVVSVVVSVVVSVVVVVVVVVVVVVVVVPDD

Secondary structure (DSSP, 8-state):
--HHHHHHHHHHHHHHHHHHHHHHHHHHHHHHH--PPTT--HHHHHHHHHHHHHHHHHHHHHHHHHHHHHHHHHHHHHHHHHTT--

Solvent-accessible surface area (backbone atoms only — not comparable to full-atom values): 4967 Å² total; per-residue (Å²): 142,65,75,57,62,62,50,48,51,52,50,52,51,48,56,52,44,53,59,47,47,55,57,49,50,53,53,48,50,50,57,75,67,61,72,86,57,91,90,59,54,68,67,58,52,51,52,52,51,52,49,55,52,48,53,61,51,46,53,60,50,52,49,56,49,53,56,51,52,53,50,50,51,51,52,51,53,50,50,56,57,59,74,66,60,132

Sequence (86 aa):
MEKTLSALWKRLKTLYATKSLANRLVLKQHLFTFRMNKGELLRDHISQFITLLNDLKKLRFILTMNIRLHCYYALYTLHTSLSRKP

Mean predicted aligned error: 8.71 Å